Protein AF-A0A258HCT1-F1 (afdb_monomer_lite)

Secondary structure (DSSP, 8-state):
-----TTGGG-HHHHHHHHHH-TTHHHHHHHGGG-S-HHHHHHHHHHHHHHHHH-HHHHHTTHHHHHTTGGG---HHHHHHHHHHHHHTGGG--HHHHHHHHHHHHHTT--

Foldseek 3Di:
DDDDDPCPLVDLVNLLVVCVVPVVCLVVLLVQCPDPDPVSVLSSLVSLLVNCVVCVVSSLVCLCVLLPPLLVDPDPSSLVSLLSNCVSNVVSDDPVSNVSSVVSNVVVVVD

pLDDT: mean 90.92, std 16.69, range [34.53, 98.75]

Radius of gyration: 14.07 Å; chains: 1; bounding box: 26×46×31 Å

Structure (mmCIF, N/CA/C/O backbone):
data_AF-A0A258HCT1-F1
#
_entry.id   AF-A0A258HCT1-F1
#
loop_
_atom_site.group_PDB
_atom_site.id
_atom_site.type_symbol
_atom_site.label_atom_id
_atom_site.label_alt_id
_atom_site.label_comp_id
_atom_site.label_asym_id
_atom_site.label_entity_id
_atom_site.label_seq_id
_atom_site.pdbx_PDB_ins_code
_atom_site.Cartn_x
_atom_site.Cartn_y
_atom_site.Cartn_z
_atom_site.occupancy
_atom_site.B_iso_or_equiv
_atom_site.auth_seq_id
_atom_site.auth_comp_id
_atom_site.auth_asym_id
_atom_site.auth_atom_id
_atom_site.pdbx_PDB_model_num
ATOM 1 N N . MET A 1 1 ? 10.041 -29.121 -8.979 1.00 37.19 1 MET A N 1
ATOM 2 C CA . MET A 1 1 ? 8.735 -29.334 -8.314 1.00 37.19 1 MET A CA 1
ATOM 3 C C . MET A 1 1 ? 8.537 -28.112 -7.432 1.00 37.19 1 MET A C 1
ATOM 5 O O . MET A 1 1 ? 9.389 -27.909 -6.588 1.00 37.19 1 MET A O 1
ATOM 9 N N . THR A 1 2 ? 7.627 -27.176 -7.671 1.00 37.97 2 THR 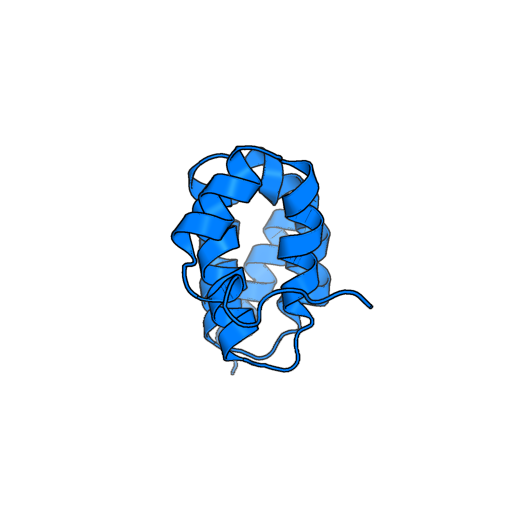A N 1
ATOM 10 C CA . THR A 1 2 ? 6.271 -27.222 -8.244 1.00 37.97 2 THR A CA 1
ATOM 11 C C . THR A 1 2 ? 6.054 -26.047 -9.207 1.00 37.97 2 THR A C 1
ATO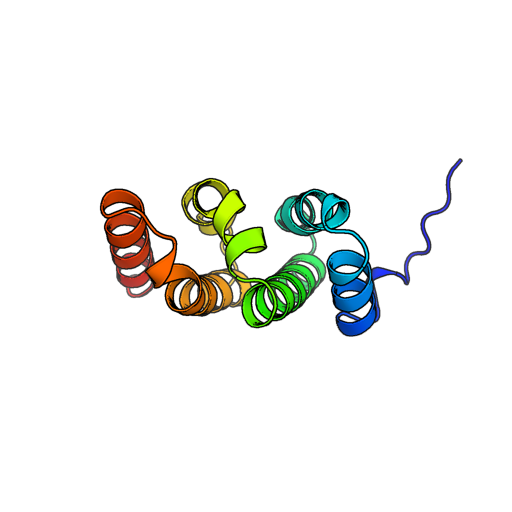M 13 O O . THR A 1 2 ? 6.558 -24.949 -8.995 1.00 37.97 2 THR A O 1
ATOM 16 N N . GLY A 1 3 ? 5.342 -26.314 -10.303 1.00 34.53 3 GLY A N 1
ATOM 17 C CA . GLY A 1 3 ? 5.066 -25.359 -11.371 1.00 34.53 3 GLY A CA 1
ATOM 18 C C . GLY A 1 3 ? 3.907 -24.430 -11.024 1.00 34.53 3 GLY A C 1
ATOM 19 O O . GLY A 1 3 ? 2.751 -24.804 -11.194 1.00 34.53 3 GLY A O 1
ATOM 20 N N . GLY A 1 4 ? 4.219 -23.213 -10.584 1.00 36.47 4 GLY A N 1
ATOM 21 C CA . GLY A 1 4 ? 3.265 -22.107 -10.614 1.00 36.47 4 GLY A CA 1
ATOM 22 C C . GLY A 1 4 ? 3.184 -21.568 -12.040 1.00 36.47 4 GLY A C 1
ATOM 23 O O . GLY A 1 4 ? 4.202 -21.178 -12.610 1.00 36.47 4 GLY A O 1
ATOM 24 N N . HIS A 1 5 ? 2.001 -21.601 -12.651 1.00 40.31 5 HIS A N 1
ATOM 25 C CA . HIS A 1 5 ? 1.802 -21.120 -14.016 1.00 40.31 5 HIS A CA 1
ATOM 26 C C . HIS A 1 5 ? 2.296 -19.665 -14.169 1.00 40.31 5 HIS A C 1
ATOM 28 O O . HIS A 1 5 ? 1.783 -18.790 -13.468 1.00 40.31 5 HIS A O 1
ATOM 34 N N . PRO A 1 6 ? 3.181 -19.361 -15.144 1.00 44.16 6 PRO A N 1
ATOM 35 C CA . PRO A 1 6 ? 3.670 -17.999 -15.417 1.00 44.16 6 PRO A CA 1
ATOM 36 C C . PRO A 1 6 ? 2.563 -16.975 -15.745 1.00 44.16 6 PRO A C 1
ATOM 38 O O . PRO A 1 6 ? 2.823 -15.778 -15.820 1.00 44.16 6 PRO A O 1
ATOM 41 N N . ASN A 1 7 ? 1.323 -17.444 -15.933 1.00 39.72 7 ASN A N 1
ATOM 42 C CA . ASN A 1 7 ? 0.162 -16.670 -16.365 1.00 39.72 7 ASN A CA 1
ATOM 43 C C . ASN A 1 7 ? -0.870 -16.361 -15.263 1.00 39.72 7 ASN A C 1
ATOM 45 O O . ASN A 1 7 ? -1.859 -15.698 -15.564 1.00 39.72 7 ASN A O 1
ATOM 49 N N . SER A 1 8 ? -0.666 -16.759 -14.000 1.00 46.59 8 SER A N 1
ATOM 50 C CA . SER A 1 8 ? -1.606 -16.399 -12.912 1.00 46.59 8 SER A CA 1
ATOM 51 C C . SER A 1 8 ? -1.622 -14.883 -12.614 1.00 46.59 8 SER A C 1
ATOM 53 O O . SER A 1 8 ? -2.635 -14.331 -12.200 1.00 46.59 8 SER A O 1
ATOM 55 N N . LEU A 1 9 ? -0.557 -14.156 -12.978 1.00 46.59 9 LEU A N 1
ATOM 56 C CA . LEU A 1 9 ? -0.502 -12.688 -12.908 1.00 46.59 9 LEU A CA 1
ATOM 57 C C . LEU A 1 9 ? -1.154 -11.979 -14.115 1.00 46.59 9 LEU A C 1
ATOM 59 O O . LEU A 1 9 ? -1.105 -10.750 -14.197 1.00 46.59 9 LEU A O 1
ATOM 63 N N . GLY A 1 10 ? -1.702 -12.721 -15.085 1.00 50.25 10 GLY A N 1
ATOM 64 C CA . GLY A 1 10 ? -2.201 -12.183 -16.357 1.00 50.25 10 GLY A CA 1
ATOM 65 C C . GLY A 1 10 ? -3.524 -11.421 -16.256 1.00 50.25 10 GLY A C 1
ATOM 66 O O . GLY A 1 10 ? -3.783 -10.553 -17.087 1.00 50.25 10 GLY A O 1
ATOM 67 N N . ASN A 1 11 ? -4.337 -11.685 -15.229 1.00 70.44 11 ASN A N 1
ATOM 68 C CA . ASN A 1 11 ? -5.624 -11.023 -15.048 1.00 70.44 11 ASN A CA 1
ATOM 69 C C . ASN A 1 11 ? -5.769 -10.485 -13.619 1.00 70.44 11 ASN A C 1
ATOM 71 O O . ASN A 1 11 ? -6.164 -11.209 -12.710 1.00 70.44 11 ASN A O 1
ATOM 75 N N . THR A 1 12 ? -5.483 -9.193 -13.424 1.00 74.00 12 THR A N 1
ATOM 76 C CA . THR A 1 12 ? -5.651 -8.496 -12.134 1.00 74.00 12 THR A CA 1
ATOM 77 C C . THR A 1 12 ? -7.051 -8.682 -11.537 1.00 74.00 12 THR A C 1
ATOM 79 O O . THR A 1 12 ? -7.183 -8.640 -10.322 1.00 74.00 12 THR A O 1
ATOM 82 N N . VAL A 1 13 ? -8.087 -8.894 -12.359 1.00 76.75 13 VAL A N 1
ATOM 83 C CA . VAL A 1 13 ? -9.449 -9.161 -11.871 1.00 76.75 13 VAL A CA 1
ATOM 84 C C . VAL A 1 13 ? -9.543 -10.539 -11.203 1.00 76.75 13 VAL A C 1
ATOM 86 O O . VAL A 1 13 ? -10.036 -10.608 -10.087 1.00 76.75 13 VAL A O 1
ATOM 89 N N . SER A 1 14 ? -8.967 -11.590 -11.804 1.00 84.50 14 SER A N 1
ATOM 90 C CA . SER A 1 14 ? -8.943 -12.949 -11.220 1.00 84.50 14 SER A CA 1
ATOM 91 C C . SER A 1 14 ? -8.291 -12.961 -9.839 1.00 84.50 14 SER A C 1
ATOM 93 O O . SER A 1 14 ? -8.852 -13.492 -8.891 1.00 84.50 14 SER A O 1
ATOM 95 N N . VAL A 1 15 ? -7.147 -12.283 -9.702 1.00 90.00 15 VAL A N 1
ATOM 96 C CA . VAL A 1 15 ? -6.422 -12.196 -8.423 1.00 90.00 15 VAL A CA 1
ATOM 97 C C . VAL A 1 15 ? -7.248 -11.478 -7.351 1.00 90.00 15 VAL A C 1
ATOM 99 O O . VAL A 1 15 ? -7.202 -11.846 -6.182 1.00 90.00 15 VAL A O 1
ATOM 102 N N . VAL A 1 16 ? -8.007 -10.445 -7.726 1.00 95.69 16 VAL A N 1
ATOM 103 C CA . VAL A 1 16 ? -8.883 -9.736 -6.781 1.00 95.69 16 VAL A CA 1
ATOM 104 C C . VAL A 1 16 ? -10.014 -10.645 -6.317 1.00 95.69 16 VAL A C 1
ATOM 106 O O . VAL A 1 16 ? -10.276 -10.693 -5.119 1.00 95.69 16 VAL A O 1
ATOM 109 N N . ASP A 1 17 ? -10.648 -11.372 -7.235 1.00 95.31 17 ASP A N 1
ATOM 110 C CA . ASP A 1 17 ? -11.733 -12.298 -6.904 1.00 95.31 17 ASP A CA 1
ATOM 111 C C . ASP A 1 17 ? -11.239 -13.432 -5.993 1.00 95.31 17 ASP A C 1
ATOM 113 O O . ASP A 1 17 ? -11.898 -13.760 -5.009 1.00 95.31 17 ASP A O 1
ATOM 117 N N . GLU A 1 18 ? -10.043 -13.969 -6.254 1.00 94.88 18 GLU A N 1
ATOM 118 C CA . GLU A 1 18 ? -9.389 -14.975 -5.408 1.00 94.88 18 GLU A CA 1
ATOM 119 C C . GLU A 1 18 ? -9.126 -14.447 -3.990 1.00 94.88 18 GLU A C 1
ATOM 121 O O . GLU A 1 18 ? -9.509 -15.090 -3.016 1.00 94.88 18 GLU A O 1
ATOM 126 N N . VAL A 1 19 ? -8.554 -13.245 -3.849 1.00 96.81 19 VAL A N 1
ATOM 127 C CA . VAL A 1 19 ? -8.301 -12.630 -2.530 1.00 96.81 19 VAL A CA 1
ATOM 128 C C . VAL A 1 19 ? -9.601 -12.284 -1.798 1.00 96.81 19 VAL A C 1
ATOM 130 O O . VAL A 1 19 ? -9.661 -12.350 -0.572 1.00 96.81 19 VAL A O 1
ATOM 133 N N . LEU A 1 20 ? -10.658 -11.905 -2.517 1.00 96.88 20 LEU A N 1
ATOM 134 C CA . LEU A 1 20 ? -11.967 -11.642 -1.914 1.00 96.88 20 LEU A CA 1
ATOM 135 C C . LEU A 1 20 ? -12.685 -12.925 -1.487 1.00 96.88 20 LEU A C 1
ATOM 137 O O . LEU A 1 20 ? -13.466 -12.884 -0.534 1.00 96.88 20 LEU A O 1
ATOM 141 N N . ALA A 1 21 ? -12.418 -14.042 -2.165 1.00 97.19 21 ALA A N 1
ATOM 142 C CA . ALA A 1 21 ? -12.884 -15.364 -1.769 1.00 97.19 21 ALA A CA 1
ATOM 143 C C . ALA A 1 21 ? -12.083 -15.929 -0.582 1.00 97.19 21 ALA A C 1
ATOM 145 O O . ALA A 1 21 ? -12.664 -16.600 0.271 1.00 97.19 21 ALA A O 1
ATOM 146 N N . ASP A 1 22 ? -10.786 -15.620 -0.492 1.00 96.56 22 ASP A N 1
ATOM 147 C CA . ASP A 1 22 ? -9.906 -16.020 0.606 1.00 96.56 22 ASP A CA 1
ATOM 148 C C . ASP A 1 22 ? -9.012 -14.863 1.083 1.00 96.56 22 ASP A C 1
ATOM 150 O O . ASP A 1 22 ? -7.958 -14.558 0.515 1.00 96.56 22 ASP A O 1
ATOM 154 N N . ARG A 1 23 ? -9.410 -14.258 2.211 1.00 95.50 23 ARG A N 1
ATOM 155 C CA . ARG A 1 23 ? -8.671 -13.172 2.872 1.00 95.50 23 ARG A CA 1
ATOM 156 C C . ARG A 1 23 ? -7.215 -13.545 3.182 1.00 95.50 23 ARG A C 1
ATOM 158 O O . ARG A 1 23 ? -6.377 -12.644 3.237 1.00 95.50 23 ARG A O 1
ATOM 165 N N . GLY A 1 24 ? -6.905 -14.827 3.400 1.00 93.88 24 GLY A N 1
ATOM 166 C CA . GLY A 1 24 ? -5.549 -15.296 3.699 1.00 93.88 24 GLY A CA 1
ATOM 167 C C . GLY A 1 24 ? -4.535 -14.928 2.612 1.00 93.88 24 GLY A C 1
ATOM 168 O O . GLY A 1 24 ? -3.383 -14.626 2.923 1.00 93.88 24 GLY A O 1
ATOM 169 N N . LEU A 1 25 ? -4.990 -14.821 1.361 1.00 96.50 25 LEU A N 1
ATOM 170 C CA . LEU A 1 25 ? -4.161 -14.477 0.205 1.00 96.50 25 LEU A CA 1
ATOM 171 C C . LEU A 1 25 ? -3.756 -12.995 0.155 1.00 96.50 25 LEU A C 1
ATOM 173 O O . LEU A 1 25 ? -2.857 -12.626 -0.603 1.00 96.50 25 LEU A O 1
ATOM 177 N N . LEU A 1 26 ? -4.376 -12.117 0.957 1.00 97.44 26 LEU A N 1
ATOM 178 C CA . LEU A 1 26 ? -4.048 -10.688 0.946 1.00 97.44 26 LEU A CA 1
ATOM 179 C C . LEU A 1 26 ? -2.599 -10.427 1.381 1.00 97.44 26 LEU A C 1
ATOM 181 O O . LEU A 1 26 ? -1.928 -9.576 0.796 1.00 97.44 26 LEU A O 1
ATOM 185 N N . ALA A 1 27 ? -2.095 -11.169 2.369 1.00 96.38 27 ALA A N 1
ATOM 186 C CA . ALA A 1 27 ? -0.714 -11.028 2.824 1.00 96.38 27 ALA A CA 1
ATOM 187 C C . ALA A 1 27 ? 0.288 -11.440 1.730 1.00 96.38 27 ALA A C 1
ATOM 189 O O . ALA A 1 27 ? 1.311 -10.778 1.544 1.00 96.38 27 ALA A O 1
ATOM 190 N N . GLU A 1 28 ? -0.030 -12.489 0.966 1.00 95.88 28 GLU A N 1
ATOM 191 C CA . GLU A 1 28 ? 0.772 -12.931 -0.178 1.00 95.88 28 GLU A CA 1
ATOM 192 C C . GLU A 1 28 ? 0.755 -11.890 -1.301 1.00 95.88 28 GLU A C 1
ATOM 194 O O . GLU A 1 28 ? 1.815 -11.505 -1.800 1.00 95.88 28 GLU A O 1
ATOM 199 N N . LEU A 1 29 ? -0.424 -11.346 -1.628 1.00 96.94 29 LEU A N 1
ATOM 200 C CA . LEU A 1 29 ? -0.560 -10.256 -2.593 1.00 96.94 29 LEU A CA 1
ATOM 201 C C . LEU A 1 29 ? 0.273 -9.034 -2.180 1.00 96.94 29 LEU A C 1
ATOM 203 O O . LEU A 1 29 ? 0.993 -8.473 -3.007 1.00 96.94 29 LEU A O 1
ATOM 207 N N . MET A 1 30 ? 0.213 -8.634 -0.906 1.00 98.00 30 MET A N 1
ATOM 208 C CA . MET A 1 30 ? 1.030 -7.543 -0.370 1.00 98.00 30 MET A CA 1
ATOM 209 C C . MET A 1 30 ? 2.524 -7.855 -0.498 1.00 98.00 30 MET A C 1
ATOM 211 O O . MET A 1 30 ? 3.289 -6.999 -0.938 1.00 98.00 30 MET A O 1
ATOM 215 N N . ALA A 1 31 ? 2.958 -9.082 -0.197 1.00 96.94 31 ALA A N 1
ATOM 216 C CA . ALA A 1 31 ? 4.360 -9.479 -0.313 1.00 96.94 31 ALA A CA 1
ATOM 217 C C . ALA A 1 31 ? 4.911 -9.354 -1.746 1.00 96.94 31 ALA A C 1
ATOM 219 O O . ALA A 1 31 ? 6.098 -9.056 -1.912 1.00 96.94 31 ALA A O 1
ATOM 220 N N . CYS A 1 32 ? 4.068 -9.488 -2.777 1.00 97.00 32 CYS A N 1
ATOM 221 C CA . CYS A 1 32 ? 4.464 -9.324 -4.178 1.00 97.00 32 CYS A CA 1
ATOM 222 C C . CYS A 1 32 ? 4.934 -7.902 -4.544 1.00 97.00 32 CYS A C 1
ATOM 224 O O . CYS A 1 32 ? 5.579 -7.732 -5.582 1.00 97.00 32 CYS A O 1
ATOM 226 N N . TYR A 1 33 ? 4.703 -6.885 -3.704 1.00 98.06 33 TYR A N 1
ATOM 227 C CA . TYR A 1 33 ? 5.348 -5.573 -3.865 1.00 98.06 33 TYR A CA 1
ATOM 228 C C . TYR A 1 33 ? 6.884 -5.648 -3.824 1.00 98.06 33 TYR A C 1
ATOM 230 O O . TYR A 1 33 ? 7.539 -4.765 -4.370 1.00 98.06 33 TYR A O 1
ATOM 238 N N . ARG A 1 34 ? 7.463 -6.703 -3.228 1.00 97.19 34 ARG A N 1
ATOM 239 C CA . ARG A 1 34 ? 8.917 -6.945 -3.209 1.00 97.19 34 ARG A CA 1
ATOM 240 C C . ARG A 1 34 ? 9.487 -7.448 -4.536 1.00 97.19 34 ARG A C 1
ATOM 242 O O . ARG A 1 34 ? 10.700 -7.566 -4.650 1.00 97.19 34 ARG A O 1
ATOM 249 N N . SER A 1 35 ? 8.644 -7.773 -5.517 1.00 96.81 35 SER A N 1
ATOM 250 C CA . SER A 1 35 ? 9.116 -8.201 -6.835 1.00 96.81 35 SER A CA 1
ATOM 251 C C . SER A 1 35 ? 10.031 -7.144 -7.451 1.00 96.81 35 SER A C 1
ATOM 253 O O . SER A 1 35 ? 9.707 -5.957 -7.414 1.00 96.81 35 SER A O 1
ATOM 255 N N . GLU A 1 36 ? 11.137 -7.565 -8.062 1.00 95.50 36 GLU A N 1
ATOM 256 C CA . GLU A 1 36 ? 12.028 -6.678 -8.821 1.00 95.50 36 GLU A CA 1
ATOM 257 C C . GLU A 1 36 ? 11.383 -6.212 -10.138 1.00 95.50 36 GLU A C 1
ATOM 259 O O . GLU A 1 36 ? 11.684 -5.120 -10.626 1.00 95.50 36 GLU A O 1
ATOM 264 N N . ASP A 1 37 ? 10.411 -6.967 -10.657 1.00 96.12 37 ASP A N 1
ATOM 265 C CA . ASP A 1 37 ? 9.654 -6.620 -11.859 1.00 96.12 37 ASP A CA 1
ATOM 266 C C . ASP A 1 37 ? 8.633 -5.499 -11.576 1.00 96.12 37 ASP A C 1
ATOM 268 O O . ASP A 1 37 ? 7.636 -5.670 -10.861 1.00 96.12 37 ASP A O 1
ATOM 272 N N . ALA A 1 38 ? 8.860 -4.336 -12.190 1.00 95.88 38 ALA A N 1
ATOM 273 C CA . ALA A 1 38 ? 7.997 -3.164 -12.071 1.00 95.88 38 ALA A CA 1
ATOM 274 C C . ALA A 1 38 ? 6.558 -3.407 -12.567 1.00 95.88 38 ALA A C 1
ATOM 276 O O . ALA A 1 38 ? 5.615 -2.816 -12.029 1.00 95.88 38 ALA A O 1
ATOM 277 N N . VAL A 1 39 ? 6.358 -4.285 -13.555 1.00 95.38 39 VAL A N 1
ATOM 278 C CA . VAL A 1 39 ? 5.029 -4.661 -14.061 1.00 95.38 39 VAL A CA 1
ATOM 279 C C . VAL A 1 39 ? 4.276 -5.476 -13.014 1.00 95.38 39 VAL A C 1
A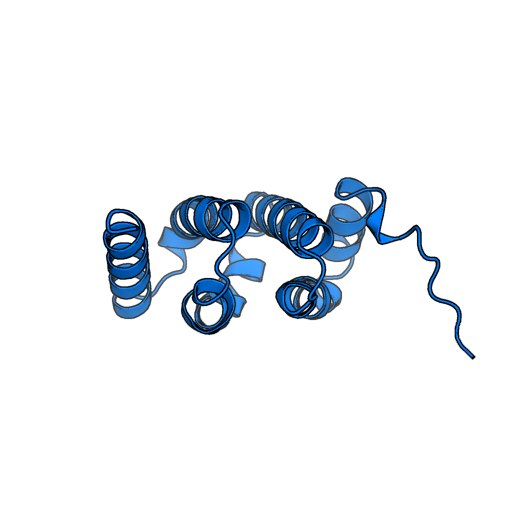TOM 281 O O . VAL A 1 39 ? 3.077 -5.264 -12.816 1.00 95.38 39 VAL A O 1
ATOM 284 N N . VAL A 1 40 ? 4.970 -6.357 -12.288 1.00 94.38 40 VAL A N 1
ATOM 285 C CA . VAL A 1 40 ? 4.377 -7.086 -11.158 1.00 94.38 40 VAL A CA 1
ATOM 286 C C . VAL A 1 40 ? 3.934 -6.103 -10.078 1.00 94.38 40 VAL A C 1
ATOM 288 O O . VAL A 1 40 ? 2.769 -6.133 -9.688 1.00 94.38 40 VAL A O 1
ATOM 291 N N . ARG A 1 41 ? 4.786 -5.154 -9.668 1.00 97.06 41 ARG A N 1
ATOM 292 C CA . ARG A 1 41 ? 4.418 -4.139 -8.657 1.00 97.06 41 ARG A CA 1
ATOM 293 C C . ARG A 1 41 ? 3.240 -3.259 -9.087 1.00 97.06 41 ARG A C 1
ATOM 295 O O . ARG A 1 41 ? 2.376 -2.933 -8.269 1.00 97.06 41 ARG A O 1
ATOM 302 N N . LEU A 1 42 ? 3.154 -2.915 -10.374 1.00 96.38 42 LEU A N 1
ATOM 303 C CA . LEU A 1 42 ? 2.000 -2.212 -10.942 1.00 96.38 42 LEU A CA 1
ATOM 304 C C . LEU A 1 42 ? 0.713 -3.039 -10.800 1.00 96.38 42 LEU A C 1
ATOM 306 O O . LEU A 1 42 ? -0.321 -2.510 -10.390 1.00 96.38 42 LEU A O 1
ATOM 310 N N . ARG A 1 43 ? 0.761 -4.336 -11.122 1.00 95.62 43 ARG A N 1
ATOM 311 C CA . ARG A 1 43 ? -0.397 -5.240 -11.019 1.00 95.62 43 ARG A CA 1
ATOM 312 C C . ARG A 1 43 ? -0.821 -5.466 -9.575 1.00 95.62 43 ARG A C 1
ATOM 314 O O . ARG A 1 43 ? -2.014 -5.389 -9.296 1.00 95.62 43 ARG A O 1
ATOM 321 N N . VAL A 1 44 ? 0.136 -5.654 -8.671 1.00 96.94 44 VAL A N 1
ATOM 322 C CA . VAL A 1 44 ? -0.113 -5.747 -7.226 1.00 96.94 44 VAL A CA 1
ATOM 323 C C . VAL A 1 44 ? -0.813 -4.486 -6.734 1.00 96.94 44 VAL A C 1
ATOM 325 O O . VAL A 1 44 ? -1.886 -4.576 -6.149 1.00 96.94 44 VAL A O 1
ATOM 328 N N . SER A 1 45 ? -0.296 -3.306 -7.087 1.00 98.12 45 SER A N 1
ATOM 329 C CA . SER A 1 45 ? -0.935 -2.025 -6.754 1.00 98.12 45 SER A CA 1
ATOM 330 C C . SER A 1 45 ? -2.378 -1.941 -7.252 1.00 98.12 45 SER A C 1
ATOM 332 O O . SER A 1 45 ? -3.297 -1.540 -6.538 1.00 98.12 45 SER A O 1
ATOM 334 N N . SER A 1 46 ? -2.594 -2.375 -8.491 1.00 97.50 46 SER A N 1
ATOM 335 C CA . SER A 1 46 ? -3.903 -2.413 -9.134 1.00 97.50 46 SER A CA 1
ATOM 336 C C . SER A 1 46 ? -4.882 -3.361 -8.417 1.00 97.50 46 SER A C 1
ATOM 338 O O . SER A 1 46 ? -6.063 -3.023 -8.287 1.00 97.50 46 SER A O 1
ATOM 340 N N . ALA A 1 47 ? -4.409 -4.516 -7.941 1.00 97.62 47 ALA A N 1
ATOM 341 C CA . ALA A 1 47 ? -5.201 -5.495 -7.197 1.00 97.62 47 ALA A CA 1
ATOM 342 C C . ALA A 1 47 ? -5.501 -5.023 -5.766 1.00 97.62 47 ALA A C 1
ATOM 344 O O . ALA A 1 47 ? -6.669 -4.953 -5.392 1.00 97.62 47 ALA A O 1
ATOM 345 N N . VAL A 1 48 ? -4.487 -4.596 -5.004 1.00 98.31 48 VAL A N 1
ATOM 346 C CA . VAL A 1 48 ? -4.641 -4.104 -3.620 1.00 98.31 48 VAL A CA 1
ATOM 347 C C . VAL A 1 48 ? -5.632 -2.944 -3.560 1.00 98.31 48 VAL A C 1
ATOM 349 O O . VAL A 1 48 ? -6.523 -2.939 -2.716 1.00 98.31 48 VAL A O 1
ATOM 352 N N . LYS A 1 49 ? -5.563 -2.007 -4.515 1.00 98.44 49 LYS A N 1
ATOM 353 C CA . LYS A 1 49 ? -6.552 -0.926 -4.638 1.00 98.44 49 LYS A CA 1
ATOM 354 C C . LYS A 1 49 ? -7.983 -1.455 -4.778 1.00 98.44 49 LYS A C 1
ATOM 356 O O . LYS A 1 49 ? -8.885 -0.940 -4.128 1.00 98.44 49 LYS A O 1
ATOM 361 N N . ARG A 1 50 ? -8.209 -2.457 -5.632 1.00 98.38 50 ARG A N 1
ATOM 362 C CA . ARG A 1 50 ? -9.549 -3.027 -5.862 1.00 98.38 50 ARG A CA 1
ATOM 363 C C . ARG A 1 50 ? -10.064 -3.806 -4.658 1.00 98.38 50 ARG A C 1
ATOM 365 O O . ARG A 1 50 ? -11.261 -3.754 -4.390 1.00 98.38 50 ARG A O 1
ATOM 372 N N . VAL A 1 51 ? -9.178 -4.485 -3.929 1.00 98.44 51 VAL A N 1
ATOM 373 C CA . VAL A 1 51 ? -9.528 -5.110 -2.649 1.00 98.44 51 VAL A CA 1
ATOM 374 C C . VAL A 1 51 ? -9.908 -4.027 -1.638 1.00 98.44 51 VAL A C 1
ATOM 376 O O . VAL A 1 51 ? -10.983 -4.110 -1.059 1.00 98.44 51 VAL A O 1
ATOM 379 N N . ALA A 1 52 ? -9.118 -2.956 -1.504 1.00 98.62 52 ALA A N 1
ATOM 380 C CA . ALA A 1 52 ? -9.415 -1.843 -0.594 1.00 98.62 52 ALA A CA 1
ATOM 381 C C . ALA A 1 52 ? -10.747 -1.143 -0.910 1.00 98.62 52 ALA A C 1
ATOM 383 O O . ALA A 1 52 ? -11.457 -0.738 0.000 1.00 98.62 52 ALA A O 1
ATOM 384 N N . GLN A 1 53 ? -11.120 -1.028 -2.189 1.00 98.38 53 GLN A N 1
ATOM 385 C CA . GLN A 1 53 ? -12.417 -0.470 -2.597 1.00 98.38 53 GLN A CA 1
ATOM 386 C C . GLN A 1 53 ? -13.616 -1.312 -2.131 1.00 98.38 53 GLN A C 1
ATOM 388 O O . GLN A 1 53 ? -14.716 -0.779 -2.019 1.00 98.38 53 GLN A O 1
ATOM 393 N N . GLN A 1 54 ? -13.426 -2.611 -1.886 1.00 98.38 54 GLN A N 1
ATOM 394 C CA . GLN A 1 54 ? -14.499 -3.540 -1.516 1.00 98.38 54 GLN A CA 1
ATOM 395 C C . GLN A 1 54 ? -14.454 -3.961 -0.043 1.00 98.38 54 GLN A C 1
ATOM 397 O O . GLN A 1 54 ? -15.500 -4.231 0.548 1.00 98.38 54 GLN A O 1
ATOM 402 N N . ARG A 1 55 ? -13.253 -4.060 0.529 1.00 98.31 55 ARG A N 1
ATOM 403 C CA . ARG A 1 55 ? -12.941 -4.490 1.900 1.00 98.31 55 ARG A CA 1
ATOM 404 C C . ARG A 1 55 ? -11.815 -3.610 2.465 1.00 98.31 55 ARG A C 1
ATOM 406 O O . ARG A 1 55 ? -10.686 -4.087 2.635 1.00 98.31 55 ARG A O 1
ATOM 413 N N . PRO A 1 56 ? -12.063 -2.307 2.691 1.00 98.31 56 PRO A N 1
ATOM 414 C CA . PRO A 1 56 ? -11.042 -1.382 3.185 1.00 98.31 56 PRO A CA 1
ATOM 415 C C . PRO A 1 56 ? -10.443 -1.843 4.518 1.00 98.31 56 PRO A C 1
ATOM 417 O O . PRO A 1 56 ? -9.236 -1.749 4.715 1.00 98.31 56 PRO A O 1
ATOM 420 N N . GLU A 1 57 ? -11.241 -2.448 5.395 1.00 98.38 57 GLU A N 1
ATOM 421 C CA . GLU A 1 57 ? -10.809 -2.950 6.695 1.00 98.38 57 GLU A CA 1
ATOM 422 C C . GLU A 1 57 ? -9.796 -4.104 6.603 1.00 98.38 57 GLU A C 1
ATOM 424 O O . GLU A 1 57 ? -9.001 -4.302 7.522 1.00 98.38 57 GLU A O 1
ATOM 429 N N . TRP A 1 58 ? -9.770 -4.851 5.491 1.00 98.44 58 TRP A N 1
ATOM 430 C CA . TRP A 1 58 ? -8.761 -5.894 5.276 1.00 98.44 58 TRP A CA 1
ATOM 431 C C . TRP A 1 58 ? -7.411 -5.287 4.918 1.00 98.44 58 TRP A C 1
ATOM 433 O O . TRP A 1 58 ? -6.393 -5.694 5.471 1.00 98.44 58 TRP A O 1
ATOM 443 N N . VAL A 1 59 ? -7.403 -4.292 4.030 1.00 98.69 59 VAL A N 1
ATOM 444 C CA . VAL A 1 59 ? -6.172 -3.603 3.617 1.00 98.69 59 VAL A CA 1
ATOM 445 C C . VAL A 1 59 ? -5.665 -2.676 4.725 1.00 98.69 59 VAL A C 1
ATOM 447 O O . VAL A 1 59 ? -4.457 -2.540 4.899 1.00 98.69 59 VAL A O 1
ATOM 450 N N . ALA A 1 60 ? -6.560 -2.115 5.544 1.00 98.50 60 ALA A N 1
ATOM 451 C CA . ALA A 1 60 ? -6.201 -1.312 6.711 1.00 98.50 60 ALA A CA 1
ATOM 452 C C . ALA A 1 60 ? -5.340 -2.078 7.730 1.00 98.50 60 ALA A C 1
ATOM 454 O O . ALA A 1 60 ? -4.484 -1.481 8.380 1.00 98.50 60 ALA A O 1
ATOM 455 N N . ALA A 1 61 ? -5.503 -3.403 7.829 1.00 98.00 61 ALA A N 1
ATOM 456 C CA . ALA A 1 61 ? -4.657 -4.248 8.676 1.00 98.00 61 ALA A CA 1
ATOM 457 C C . ALA A 1 61 ? -3.169 -4.235 8.261 1.00 98.00 61 ALA A C 1
ATOM 459 O O . ALA A 1 61 ? -2.320 -4.666 9.034 1.00 98.00 61 ALA A O 1
ATOM 460 N N . HIS A 1 62 ? -2.858 -3.715 7.069 1.00 98.50 62 HIS A N 1
ATOM 461 C CA . HIS A 1 62 ? -1.511 -3.557 6.524 1.00 98.50 62 HIS A CA 1
ATOM 462 C C . HIS A 1 62 ? -1.066 -2.085 6.441 1.00 98.50 62 HIS A C 1
ATOM 464 O O . HIS A 1 62 ? -0.137 -1.766 5.701 1.00 98.50 62 HIS A O 1
ATOM 470 N N . LEU A 1 63 ? -1.705 -1.159 7.169 1.00 98.56 63 LEU A N 1
ATOM 471 C CA . LEU A 1 63 ? -1.341 0.268 7.140 1.00 98.56 63 LEU A CA 1
ATOM 472 C C . LEU A 1 63 ? 0.133 0.518 7.473 1.00 98.56 63 LEU A C 1
ATOM 474 O O . LEU A 1 63 ? 0.766 1.345 6.819 1.00 98.56 63 LEU A O 1
ATOM 478 N N . ASP A 1 64 ? 0.692 -0.222 8.428 1.00 98.44 64 ASP A N 1
ATOM 479 C CA . ASP A 1 64 ? 2.096 -0.070 8.817 1.00 98.44 64 ASP A CA 1
ATOM 480 C C . ASP A 1 64 ? 3.052 -0.553 7.710 1.00 98.44 64 ASP A C 1
ATOM 482 O O . ASP A 1 64 ? 4.091 0.064 7.479 1.00 98.44 64 ASP A O 1
ATOM 486 N N . ASP A 1 65 ? 2.674 -1.586 6.948 1.00 98.50 65 ASP A N 1
ATOM 487 C CA . ASP A 1 65 ? 3.412 -2.016 5.753 1.00 98.50 65 ASP A CA 1
ATOM 488 C C . ASP A 1 65 ? 3.352 -0.949 4.647 1.00 98.50 65 ASP A C 1
ATOM 490 O O . ASP A 1 65 ? 4.372 -0.627 4.028 1.00 98.50 65 ASP A O 1
ATOM 494 N N . LEU A 1 66 ? 2.157 -0.385 4.417 1.00 98.69 66 LEU A N 1
ATOM 495 C CA . LEU A 1 66 ? 1.899 0.644 3.404 1.00 98.69 66 LEU A CA 1
ATOM 496 C C . LEU A 1 66 ? 2.670 1.941 3.685 1.00 98.69 66 LEU A C 1
ATOM 498 O O . LEU A 1 66 ? 3.237 2.526 2.763 1.00 98.69 66 LEU A O 1
ATOM 502 N N . LEU A 1 67 ? 2.698 2.377 4.947 1.00 98.56 67 LEU A N 1
ATOM 503 C CA . LEU A 1 67 ? 3.427 3.562 5.413 1.00 98.56 67 LEU A CA 1
ATOM 504 C C . LEU A 1 67 ? 4.931 3.311 5.572 1.00 98.56 67 LEU A C 1
ATOM 506 O O . LEU A 1 67 ? 5.721 4.249 5.490 1.00 98.56 67 LEU A O 1
ATOM 510 N N . GLY A 1 68 ? 5.319 2.060 5.815 1.00 98.38 68 GLY A N 1
ATOM 511 C CA . GLY A 1 68 ? 6.697 1.644 6.017 1.00 98.38 68 GLY A CA 1
ATOM 512 C C . GLY A 1 68 ? 7.386 1.268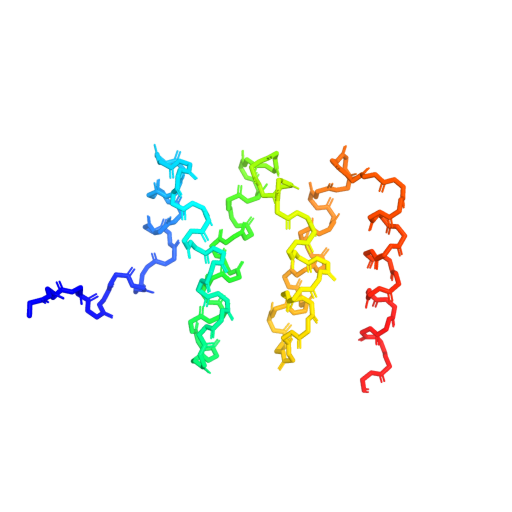 4.711 1.00 98.38 68 GLY A C 1
ATOM 513 O O . GLY A 1 68 ? 7.828 2.122 3.943 1.00 98.38 68 GLY A O 1
ATOM 514 N N . TRP A 1 69 ? 7.546 -0.033 4.477 1.00 98.25 69 TRP A N 1
ATOM 515 C CA . TRP A 1 69 ? 8.418 -0.533 3.415 1.00 98.25 69 TRP A CA 1
ATOM 516 C C . TRP A 1 69 ? 7.823 -0.376 2.010 1.00 98.25 69 TRP 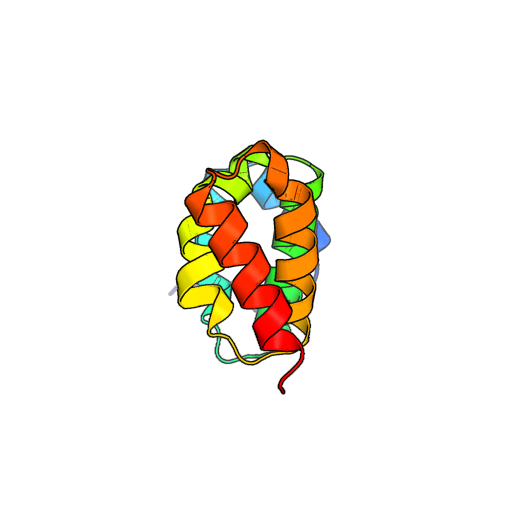A C 1
ATOM 518 O O . TRP A 1 69 ? 8.584 -0.174 1.065 1.00 98.25 69 TRP A O 1
ATOM 528 N N . VAL A 1 70 ? 6.494 -0.412 1.843 1.00 98.44 70 VAL A N 1
ATOM 529 C CA . VAL A 1 70 ? 5.867 -0.194 0.523 1.00 98.44 70 VAL A CA 1
ATOM 530 C C . VAL A 1 70 ? 6.080 1.251 0.067 1.00 98.44 70 VAL A C 1
ATOM 532 O O . VAL A 1 70 ? 6.342 1.491 -1.112 1.00 98.44 70 VAL A O 1
ATOM 535 N N . ALA A 1 71 ? 6.041 2.210 0.996 1.00 97.75 71 ALA A N 1
ATOM 536 C CA . ALA A 1 71 ? 6.318 3.621 0.728 1.00 97.75 71 ALA A CA 1
ATOM 537 C C . ALA A 1 71 ? 7.743 3.887 0.213 1.00 97.75 71 ALA A C 1
ATOM 539 O O . ALA A 1 71 ? 7.955 4.876 -0.484 1.00 97.75 71 ALA A O 1
ATOM 540 N N . GLN A 1 72 ? 8.703 3.003 0.507 1.00 97.06 72 GLN A N 1
ATOM 541 C CA . GLN A 1 72 ? 10.087 3.125 0.029 1.00 97.06 72 GLN A CA 1
ATOM 542 C C . GLN A 1 72 ? 10.265 2.691 -1.433 1.00 97.06 72 GLN A C 1
ATOM 544 O O . GLN A 1 72 ? 11.336 2.874 -2.007 1.00 97.06 72 GLN A O 1
ATOM 549 N N . ILE A 1 73 ? 9.240 2.100 -2.057 1.00 97.44 73 ILE A N 1
ATOM 550 C CA . ILE A 1 73 ? 9.316 1.658 -3.450 1.00 97.44 73 ILE A CA 1
ATOM 551 C C . ILE A 1 73 ? 9.272 2.880 -4.369 1.00 97.44 73 ILE A C 1
ATOM 553 O O . ILE A 1 73 ? 8.226 3.514 -4.550 1.00 97.44 73 ILE A O 1
ATOM 557 N N . ASP A 1 74 ? 10.400 3.164 -5.020 1.00 95.19 74 ASP A N 1
ATOM 558 C CA . ASP A 1 74 ? 10.513 4.248 -5.992 1.00 95.19 74 ASP A CA 1
ATOM 559 C C . ASP A 1 74 ? 9.914 3.865 -7.353 1.00 95.19 74 ASP A C 1
ATOM 561 O O . ASP A 1 74 ? 10.594 3.583 -8.337 1.00 95.19 74 ASP A O 1
ATOM 565 N N . GLN A 1 75 ? 8.586 3.802 -7.394 1.00 96.44 75 GLN A N 1
ATOM 566 C CA . GLN A 1 75 ? 7.829 3.591 -8.618 1.00 96.44 75 GLN A CA 1
ATOM 567 C C . GLN A 1 75 ? 6.577 4.463 -8.607 1.00 96.44 75 GLN A C 1
ATOM 569 O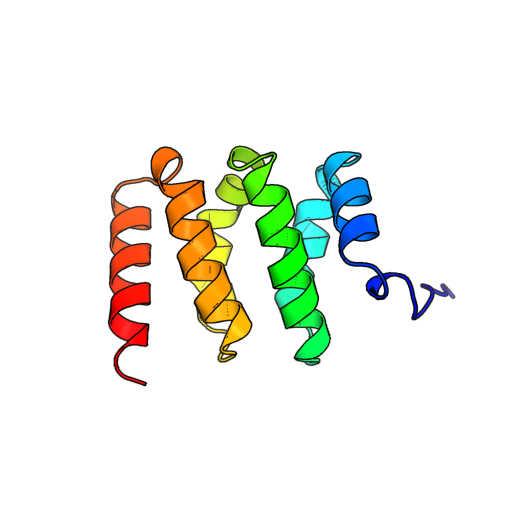 O . GLN A 1 75 ? 5.769 4.402 -7.678 1.00 96.44 75 GLN A O 1
ATOM 574 N N . ALA A 1 76 ? 6.374 5.231 -9.682 1.00 95.44 76 ALA A N 1
ATOM 575 C CA . ALA A 1 76 ? 5.260 6.173 -9.801 1.00 95.44 76 ALA A CA 1
ATOM 576 C C . ALA A 1 76 ? 3.889 5.522 -9.547 1.00 95.44 76 ALA A C 1
ATOM 578 O O . ALA A 1 76 ? 3.058 6.084 -8.837 1.00 95.44 76 ALA A O 1
ATOM 579 N N . SER A 1 77 ? 3.657 4.306 -10.055 1.00 95.38 77 SER A N 1
ATOM 580 C CA . SER A 1 77 ? 2.387 3.602 -9.834 1.00 95.38 77 SER A CA 1
ATOM 581 C C . SER A 1 77 ? 2.159 3.197 -8.379 1.00 95.38 77 SER A C 1
ATOM 583 O O . SER A 1 77 ? 1.013 3.198 -7.931 1.00 95.38 77 SER A O 1
ATOM 585 N N . THR A 1 78 ? 3.222 2.858 -7.642 1.00 97.69 78 THR A N 1
ATOM 586 C CA . THR A 1 78 ? 3.127 2.532 -6.213 1.00 97.69 78 THR A CA 1
ATOM 587 C C . THR A 1 78 ? 2.784 3.790 -5.425 1.00 97.69 78 THR A C 1
ATOM 589 O O . THR A 1 78 ? 1.793 3.798 -4.700 1.00 97.69 78 THR A O 1
ATOM 592 N N . LYS A 1 79 ? 3.514 4.888 -5.661 1.00 97.50 79 LYS A N 1
ATOM 593 C CA . LYS A 1 79 ? 3.271 6.201 -5.036 1.00 97.50 79 LYS A CA 1
ATOM 594 C C . LYS A 1 79 ? 1.847 6.707 -5.286 1.00 97.50 79 LYS A C 1
ATOM 596 O O . LYS A 1 79 ? 1.152 7.093 -4.350 1.00 97.50 79 LYS A O 1
ATOM 601 N N . TRP A 1 80 ? 1.384 6.633 -6.534 1.00 97.31 80 TRP A N 1
ATOM 602 C CA . TRP A 1 80 ? 0.013 6.985 -6.910 1.00 97.31 80 TRP A CA 1
ATOM 603 C C . TRP A 1 80 ? -1.034 6.083 -6.248 1.00 97.31 80 TRP A C 1
ATOM 605 O O . TRP A 1 80 ? -2.110 6.530 -5.869 1.00 97.31 80 TRP A O 1
ATOM 615 N N . THR A 1 81 ? -0.746 4.794 -6.099 1.00 98.38 81 THR A N 1
ATOM 616 C CA . THR A 1 81 ? -1.696 3.883 -5.456 1.00 98.38 81 THR A CA 1
ATOM 617 C C . THR A 1 81 ? -1.787 4.143 -3.957 1.00 98.38 81 THR A C 1
ATOM 619 O O . THR A 1 81 ? -2.892 4.123 -3.423 1.00 98.38 81 THR A O 1
ATOM 622 N N . LEU A 1 82 ? -0.671 4.449 -3.287 1.00 98.56 82 LEU A N 1
ATOM 623 C CA . LEU A 1 82 ? -0.670 4.810 -1.868 1.00 98.56 82 LEU A CA 1
ATOM 624 C C . LEU A 1 82 ? -1.526 6.048 -1.586 1.00 98.56 82 LEU A C 1
ATOM 626 O O . LEU A 1 82 ? -2.267 6.040 -0.608 1.00 98.56 82 LEU A O 1
ATOM 630 N N . SER A 1 83 ? -1.514 7.063 -2.459 1.00 98.25 83 SER A N 1
ATOM 631 C CA . SER A 1 83 ? -2.382 8.238 -2.279 1.00 98.25 83 SER A CA 1
ATOM 632 C C . SER A 1 83 ? -3.868 7.863 -2.292 1.00 98.25 83 SER A C 1
ATOM 634 O O . SER A 1 83 ? -4.629 8.317 -1.439 1.00 98.25 83 SER A O 1
ATOM 636 N N . ILE A 1 84 ? -4.275 6.971 -3.201 1.00 98.56 84 ILE A N 1
ATOM 637 C CA . ILE A 1 84 ? -5.648 6.456 -3.263 1.00 98.56 84 ILE A CA 1
ATOM 638 C C . ILE A 1 84 ? -5.968 5.617 -2.025 1.00 98.56 84 ILE A C 1
ATOM 640 O O . ILE A 1 84 ? -7.026 5.796 -1.424 1.00 98.56 84 ILE A O 1
ATOM 644 N N . LEU A 1 85 ? -5.075 4.702 -1.642 1.00 98.75 85 LEU A N 1
ATOM 645 C CA . LEU A 1 85 ? -5.281 3.842 -0.479 1.00 98.75 85 LEU A CA 1
ATOM 646 C C . LEU A 1 85 ? -5.439 4.674 0.790 1.00 98.75 85 LEU A C 1
ATOM 648 O O . LEU A 1 85 ? -6.359 4.425 1.554 1.00 98.75 85 LEU A O 1
ATOM 652 N N . PHE A 1 86 ? -4.627 5.704 1.001 1.00 98.62 86 PHE A N 1
ATOM 653 C CA . PHE A 1 86 ? -4.747 6.524 2.202 1.00 98.62 86 PHE A CA 1
ATOM 654 C C . PHE A 1 86 ? -6.061 7.300 2.282 1.00 98.62 86 PHE A C 1
ATOM 656 O O . PHE A 1 86 ? -6.585 7.472 3.376 1.00 98.62 86 PHE A O 1
ATOM 663 N N . VAL A 1 87 ? -6.649 7.680 1.146 1.00 98.31 87 VAL A N 1
ATOM 664 C CA . VAL A 1 87 ? -8.010 8.233 1.124 1.00 98.31 87 VAL A CA 1
ATOM 665 C C . VAL A 1 87 ? -9.049 7.161 1.464 1.00 98.31 87 VAL A C 1
ATOM 667 O O . VAL A 1 87 ? -9.931 7.402 2.282 1.00 98.31 87 VAL A O 1
ATOM 670 N N . LEU A 1 88 ? -8.946 5.967 0.870 1.00 98.62 88 LEU A N 1
ATOM 671 C CA . LEU A 1 88 ? -9.888 4.866 1.124 1.00 98.62 88 LEU A CA 1
ATOM 672 C C . LEU A 1 88 ? -9.827 4.346 2.566 1.00 98.62 88 LEU A C 1
ATOM 674 O O . LEU A 1 88 ? -10.826 3.855 3.085 1.00 98.62 88 LEU A O 1
ATOM 678 N N . LEU A 1 89 ? -8.657 4.434 3.197 1.00 98.62 89 LEU A N 1
ATOM 679 C CA . LEU A 1 89 ? -8.384 3.877 4.517 1.00 98.62 89 LEU A CA 1
ATOM 680 C C . LEU A 1 89 ? -8.409 4.928 5.638 1.00 98.62 89 LEU A C 1
ATOM 682 O O . LEU A 1 89 ? -8.166 4.559 6.782 1.00 98.62 89 LEU A O 1
ATOM 686 N N . ASP A 1 90 ? -8.710 6.203 5.351 1.00 97.94 90 ASP A N 1
ATOM 687 C CA . ASP A 1 90 ? -8.645 7.319 6.321 1.00 97.94 90 ASP A CA 1
ATOM 688 C C . ASP A 1 90 ? -9.430 7.020 7.610 1.00 97.94 90 ASP A C 1
ATOM 690 O O . ASP A 1 90 ? -8.909 7.189 8.710 1.00 97.94 90 ASP A O 1
ATOM 694 N N . ALA A 1 91 ? -10.636 6.455 7.482 1.00 98.06 91 ALA A N 1
ATOM 695 C CA . ALA A 1 91 ? -11.486 6.080 8.616 1.00 98.06 91 ALA A CA 1
ATOM 696 C C . ALA A 1 91 ? -10.903 4.962 9.507 1.00 98.06 91 ALA A C 1
ATOM 698 O O . ALA A 1 91 ? -11.371 4.762 10.626 1.00 98.06 91 ALA A O 1
ATOM 699 N N . HIS A 1 92 ? -9.899 4.228 9.020 1.00 98.38 92 HIS A N 1
ATOM 700 C CA . HIS A 1 92 ? -9.220 3.153 9.743 1.00 98.38 92 HIS A CA 1
ATOM 701 C C . HIS A 1 92 ? -7.853 3.569 10.295 1.00 98.38 92 HIS A C 1
ATOM 703 O O . HIS A 1 92 ? -7.204 2.771 10.972 1.00 98.38 92 HIS A O 1
ATOM 709 N N . MET A 1 93 ? -7.396 4.789 10.011 1.00 98.44 93 MET A N 1
ATOM 710 C CA . MET A 1 93 ? -6.110 5.260 10.500 1.00 98.44 93 MET A CA 1
ATOM 711 C C . MET A 1 93 ? -6.212 5.791 11.924 1.00 98.44 93 MET A C 1
ATOM 713 O O . MET A 1 93 ? -7.120 6.536 12.291 1.00 98.44 93 MET A O 1
ATOM 717 N N . THR A 1 94 ? -5.189 5.492 12.714 1.00 98.44 94 THR A N 1
ATOM 718 C CA . THR A 1 94 ? -4.889 6.276 13.912 1.00 98.44 94 THR A CA 1
ATOM 719 C C . THR A 1 94 ? -4.370 7.666 13.524 1.00 98.44 94 THR A C 1
ATOM 721 O O . THR A 1 94 ? -3.870 7.878 12.417 1.00 98.44 94 THR A O 1
ATOM 724 N N . LEU A 1 95 ? -4.422 8.629 14.450 1.00 98.25 95 LEU A N 1
ATOM 725 C CA . LEU A 1 95 ? -3.878 9.970 14.206 1.00 98.25 95 LEU A CA 1
ATOM 726 C C . LEU A 1 95 ? -2.386 9.954 13.787 1.00 98.25 95 LEU A C 1
ATOM 728 O O . LEU A 1 95 ? -2.049 10.650 12.827 1.00 98.25 95 LEU A O 1
ATOM 732 N N . PRO A 1 96 ? -1.490 9.156 14.412 1.00 98.44 96 PRO A N 1
ATOM 733 C CA . PRO A 1 96 ? -0.110 9.022 13.941 1.00 98.44 96 PRO A CA 1
ATOM 734 C C . PRO A 1 96 ? 0.006 8.496 12.505 1.00 98.44 96 PRO A C 1
ATOM 736 O O . PRO A 1 96 ? 0.754 9.069 11.715 1.00 98.44 96 PRO A O 1
ATOM 739 N N . GLN A 1 97 ? -0.755 7.458 12.142 1.00 98.62 97 GLN A N 1
ATOM 740 C CA . GLN A 1 97 ? -0.748 6.902 10.782 1.00 98.62 97 GLN A CA 1
ATOM 741 C C . GLN A 1 97 ? -1.232 7.929 9.756 1.00 98.62 97 GLN A C 1
ATOM 743 O O . GLN A 1 97 ? -0.612 8.096 8.708 1.00 98.62 97 GLN A O 1
ATOM 748 N N . ARG A 1 98 ? -2.282 8.685 10.090 1.00 98.56 98 ARG A N 1
ATOM 749 C CA . ARG A 1 98 ? -2.802 9.755 9.236 1.00 98.56 98 ARG A CA 1
ATOM 750 C C . ARG A 1 98 ? -1.777 10.867 9.014 1.00 98.56 98 ARG A C 1
ATOM 752 O O . ARG A 1 98 ? -1.585 11.314 7.886 1.00 98.56 98 ARG A O 1
ATOM 759 N N . ASN A 1 99 ? -1.081 11.287 10.069 1.00 98.56 99 ASN A N 1
ATOM 760 C CA . ASN A 1 99 ? -0.017 12.285 9.956 1.00 98.56 99 ASN A CA 1
ATOM 761 C C . ASN A 1 99 ? 1.150 11.774 9.097 1.00 98.56 99 ASN A C 1
ATOM 763 O O . ASN A 1 99 ? 1.665 12.519 8.264 1.00 98.56 99 ASN A O 1
ATOM 767 N N . ALA A 1 100 ? 1.531 10.501 9.249 1.00 98.50 100 ALA A N 1
ATOM 768 C CA . ALA A 1 100 ? 2.562 9.871 8.428 1.00 98.50 100 ALA A CA 1
ATOM 769 C C . ALA A 1 100 ? 2.151 9.779 6.947 1.00 98.50 100 ALA A C 1
ATOM 771 O O . ALA A 1 100 ? 2.954 10.098 6.071 1.00 98.50 100 ALA A O 1
ATOM 772 N N . ALA A 1 101 ? 0.894 9.422 6.662 1.00 98.44 101 ALA A N 1
ATOM 773 C CA . ALA A 1 101 ? 0.344 9.398 5.309 1.00 98.44 101 ALA A CA 1
ATOM 774 C C . ALA A 1 101 ? 0.428 10.778 4.640 1.00 98.44 101 ALA A C 1
ATOM 776 O O . ALA A 1 101 ? 0.902 10.892 3.510 1.00 98.44 101 ALA A O 1
ATOM 777 N N . ILE A 1 102 ? 0.019 11.837 5.350 1.00 98.25 102 ILE A N 1
ATOM 778 C CA . ILE A 1 102 ? 0.088 13.221 4.855 1.00 98.25 102 ILE A CA 1
ATOM 779 C C . ILE A 1 102 ? 1.537 13.625 4.579 1.00 98.25 102 ILE A C 1
ATOM 781 O O . ILE A 1 102 ? 1.829 14.119 3.489 1.00 98.25 102 ILE A O 1
ATOM 785 N N . ALA A 1 103 ? 2.445 13.380 5.527 1.00 97.75 103 ALA A N 1
ATOM 786 C CA . ALA A 1 103 ? 3.859 13.709 5.371 1.00 97.75 103 ALA A CA 1
ATOM 787 C C . ALA A 1 103 ? 4.482 12.986 4.165 1.00 97.75 103 ALA A C 1
ATOM 789 O O . ALA A 1 103 ? 5.203 13.606 3.384 1.00 97.75 103 ALA A O 1
ATOM 790 N N . LEU A 1 104 ? 4.148 11.706 3.959 1.00 97.31 104 LEU A N 1
ATOM 791 C CA . LEU A 1 104 ? 4.589 10.951 2.786 1.00 97.31 104 LEU A CA 1
ATOM 792 C C . LEU A 1 104 ? 4.063 11.572 1.484 1.00 97.31 104 LEU A C 1
ATOM 794 O O . LEU A 1 104 ? 4.815 11.735 0.526 1.00 97.31 104 LEU A O 1
ATOM 798 N N . MET A 1 105 ? 2.780 11.945 1.435 1.00 96.25 105 MET A N 1
ATOM 799 C CA . MET A 1 105 ? 2.191 12.559 0.239 1.00 96.25 105 MET A CA 1
ATOM 800 C C . MET A 1 105 ? 2.792 13.933 -0.073 1.00 96.25 105 MET A C 1
ATOM 802 O O . MET A 1 105 ? 2.951 14.269 -1.243 1.00 96.25 105 MET A O 1
ATOM 806 N N . GLN A 1 106 ? 3.166 14.708 0.945 1.00 96.25 106 GLN A N 1
ATOM 807 C CA . GLN A 1 106 ? 3.879 15.975 0.769 1.00 96.25 106 GLN A CA 1
ATOM 808 C C . GLN A 1 106 ? 5.313 15.758 0.275 1.00 96.25 106 GLN A C 1
ATOM 810 O O . GLN A 1 106 ? 5.741 16.435 -0.656 1.00 96.25 106 GLN A O 1
ATOM 815 N N . ALA A 1 107 ? 6.037 14.785 0.839 1.00 93.62 107 ALA A N 1
ATOM 816 C CA . ALA A 1 107 ? 7.387 14.430 0.395 1.00 93.62 107 ALA A CA 1
ATOM 817 C C . ALA A 1 107 ? 7.416 14.034 -1.091 1.00 93.62 107 ALA A C 1
ATOM 819 O O . ALA A 1 107 ? 8.356 14.372 -1.808 1.00 93.62 107 ALA A O 1
ATOM 820 N N . ASN A 1 108 ? 6.336 13.416 -1.576 1.00 90.81 108 ASN A N 1
ATOM 821 C CA . ASN A 1 108 ? 6.154 13.067 -2.981 1.00 90.81 108 ASN A CA 1
ATOM 822 C C . ASN A 1 108 ? 5.998 14.274 -3.938 1.00 90.81 108 ASN A C 1
ATOM 824 O O . ASN A 1 108 ? 5.831 14.086 -5.138 1.00 90.81 108 ASN A O 1
ATOM 828 N N . LEU A 1 109 ? 6.007 15.516 -3.456 1.00 88.06 109 LEU A N 1
ATOM 829 C CA . LEU A 1 109 ? 6.009 16.714 -4.309 1.00 88.06 109 LEU A CA 1
ATOM 830 C C . LEU A 1 109 ? 7.417 17.275 -4.538 1.00 88.06 109 LEU A C 1
ATOM 832 O O . LEU A 1 109 ? 7.590 18.174 -5.356 1.00 88.06 109 LEU A O 1
ATOM 836 N N . HIS A 1 110 ? 8.410 16.753 -3.819 1.00 80.94 110 HIS A N 1
ATOM 837 C CA . HIS A 1 110 ? 9.798 17.212 -3.851 1.00 80.94 110 HIS A CA 1
ATOM 838 C C . HIS A 1 110 ? 10.716 16.278 -4.658 1.00 80.94 110 HIS A C 1
ATOM 840 O O . HIS A 1 110 ? 11.921 16.257 -4.411 1.00 80.94 110 HIS A O 1
ATOM 846 N N . PHE A 1 111 ? 10.136 15.493 -5.575 1.00 58.66 111 PHE A N 1
ATOM 847 C CA . PHE A 1 111 ? 10.864 14.599 -6.482 1.00 58.66 111 PHE A CA 1
ATOM 848 C C . PHE A 1 111 ? 11.717 15.346 -7.504 1.00 58.66 111 PHE A C 1
ATOM 850 O O . PHE A 1 111 ? 11.225 16.355 -8.060 1.00 58.66 111 PHE A O 1
#

Sequence (111 aa):
MTGGHPNSLGNTVSVVDEVLADRGLLAELMACYRSEDAVVRLRVSSAVKRVAQQRPEWVAAHLDDLLGWVAQIDQASTKWTLSILFVLLDAHMTLPQRNAAIALMQANLHF